Protein AF-A0A354MT82-F1 (afdb_monomer_lite)

Radius of gyration: 15.84 Å; chains: 1; bounding box: 35×34×44 Å

pLDDT: mean 95.57, std 5.44, range [60.0, 98.75]

Foldseek 3Di:
DDDLRFDFDDPDADPVCNPDDDLVRSVVRQQPQFDQKKKKWFAAPPRAIDIDIGGHNPDPSNVVVRLVNVLVVVVVCCVPPNHQEIEIEADPVSLVVVQQQLPCPHVCVVSQVVNCVVRVHGRYRHYYYRVPPDDHHHDDDD

Secondary structure (DSSP, 8-state):
-EETTEE---SS--SS-TT---HHHHHHHHHHH--EEEEEEEEETTTEEEEEEEEE--SGGGHHHHHHHHHHHHHHHHHHH--SEEEEES-HHHHHHHHHHTSTTSTTHHHHHHHHHHHTS--EEEEE-STTPPPPB-PPP-

Sequence (142 aa):
MQYLGIEYDMKHTPRLDQQFIPFGVWRAAYLKDAKKPIAIAVERDKGRVSVRRTCIHGTPKMAEADYRYVERYVKFLLWSIGGFRVSVCGCSELARRLKKAYAPKGERCFDFTFFHQLYERDLEIVDLPLEDCPAANEVAEP

Structure (mmCIF, N/CA/C/O backbone):
data_AF-A0A354MT82-F1
#
_entry.id   AF-A0A354MT82-F1
#
loop_
_atom_site.group_PDB
_atom_site.id
_atom_site.type_symbol
_atom_site.label_atom_id
_atom_site.label_alt_id
_atom_site.label_comp_id
_atom_site.label_asym_id
_atom_site.label_entity_id
_atom_site.label_seq_id
_atom_site.pdbx_PDB_ins_code
_atom_site.Cartn_x
_atom_site.Cartn_y
_atom_site.Cartn_z
_atom_site.occupancy
_atom_site.B_iso_or_equiv
_atom_site.auth_seq_id
_atom_site.auth_comp_id
_atom_site.auth_asym_id
_atom_site.auth_atom_id
_atom_site.pdbx_PDB_model_num
ATOM 1 N N . MET A 1 1 ? -7.762 -4.511 22.840 1.00 89.69 1 MET A N 1
ATOM 2 C CA . MET A 1 1 ? -6.844 -3.354 22.671 1.00 89.69 1 MET A CA 1
ATOM 3 C C . MET A 1 1 ? -7.390 -2.454 21.567 1.00 89.69 1 MET A C 1
ATOM 5 O O . MET A 1 1 ? -8.166 -2.951 20.760 1.00 89.69 1 MET A O 1
ATOM 9 N N . GLN A 1 2 ? -7.032 -1.164 21.518 1.00 92.19 2 GLN A N 1
ATOM 10 C CA . GLN A 1 2 ? -7.543 -0.219 20.509 1.00 92.19 2 GLN A CA 1
ATOM 11 C C . GLN A 1 2 ? -6.393 0.535 19.834 1.00 92.19 2 GLN A C 1
ATOM 13 O O . GLN A 1 2 ? -5.445 0.944 20.501 1.00 92.19 2 GLN A O 1
ATOM 18 N N . TYR A 1 3 ? -6.457 0.675 18.509 1.00 95.12 3 TYR A N 1
ATOM 19 C CA . TYR A 1 3 ? -5.521 1.496 17.739 1.00 95.12 3 TYR A CA 1
ATOM 20 C C . TYR A 1 3 ? -6.207 2.066 16.499 1.00 95.12 3 TYR A C 1
ATOM 22 O O . TYR A 1 3 ? -6.759 1.311 15.696 1.00 95.12 3 TYR A O 1
ATOM 30 N N . LEU A 1 4 ? -6.166 3.397 16.353 1.00 95.88 4 LEU A N 1
ATOM 31 C CA . LEU A 1 4 ? -6.821 4.153 15.274 1.00 95.88 4 LEU A CA 1
ATOM 32 C C . LEU A 1 4 ? -8.318 3.827 15.130 1.00 95.88 4 LEU A C 1
ATOM 34 O O . LEU A 1 4 ? -8.832 3.692 14.025 1.00 95.88 4 LEU A O 1
ATOM 38 N N . GLY A 1 5 ? -9.018 3.656 16.254 1.00 94.56 5 GLY A N 1
ATOM 39 C CA . GLY A 1 5 ? -10.450 3.342 16.248 1.00 94.56 5 GLY A CA 1
ATOM 40 C C . GLY A 1 5 ? -10.796 1.888 15.915 1.00 94.56 5 GLY A C 1
ATOM 41 O O . GLY A 1 5 ? -11.976 1.568 15.857 1.00 94.56 5 GLY A O 1
ATOM 42 N N . ILE A 1 6 ? -9.803 1.010 15.733 1.00 96.50 6 ILE A N 1
ATOM 43 C CA . ILE A 1 6 ? -10.010 -0.429 15.530 1.00 96.50 6 ILE A CA 1
ATOM 44 C C . ILE A 1 6 ? -9.732 -1.178 16.827 1.00 96.50 6 ILE A C 1
ATOM 46 O O . ILE A 1 6 ? -8.634 -1.082 17.389 1.00 96.50 6 ILE A O 1
ATOM 50 N N . GLU A 1 7 ? -10.713 -1.955 17.275 1.00 95.94 7 GLU A N 1
ATOM 51 C CA . GLU A 1 7 ? -10.557 -2.886 18.386 1.00 95.94 7 GLU A CA 1
ATOM 52 C C . GLU A 1 7 ? -9.995 -4.219 17.898 1.00 95.94 7 GLU A C 1
ATOM 54 O O . GLU A 1 7 ? -10.522 -4.835 16.974 1.00 95.94 7 GLU A O 1
ATOM 59 N N . TYR A 1 8 ? -8.920 -4.682 18.527 1.00 93.75 8 TYR A N 1
ATOM 60 C CA . TYR A 1 8 ? -8.266 -5.942 18.192 1.00 93.75 8 TYR A CA 1
ATOM 61 C C . TYR A 1 8 ? -7.878 -6.718 19.452 1.00 93.75 8 TYR A C 1
ATOM 63 O O . TYR A 1 8 ? -7.683 -6.142 20.530 1.00 93.75 8 TYR A O 1
ATOM 71 N N . ASP A 1 9 ? -7.756 -8.035 19.296 1.00 91.50 9 ASP A N 1
ATOM 72 C CA . ASP A 1 9 ? -7.386 -8.962 20.362 1.00 91.50 9 ASP A CA 1
ATOM 73 C C . ASP A 1 9 ? -5.989 -9.543 20.113 1.00 91.50 9 ASP A C 1
ATOM 75 O O . ASP A 1 9 ? -5.725 -10.106 19.050 1.00 91.50 9 ASP A O 1
ATOM 79 N N . MET A 1 10 ? -5.091 -9.397 21.088 1.00 88.12 10 MET A N 1
ATOM 80 C CA . MET A 1 10 ? -3.726 -9.916 21.031 1.00 88.12 10 MET A CA 1
ATOM 81 C C . MET A 1 10 ? -3.478 -10.821 22.237 1.00 88.12 10 MET A C 1
ATOM 83 O O . MET A 1 10 ? -3.289 -10.351 23.353 1.00 88.12 10 MET A O 1
ATOM 87 N N . LYS A 1 11 ? -3.430 -12.135 21.987 1.00 85.06 11 LYS A N 1
ATOM 88 C CA . LYS A 1 11 ? -3.246 -13.157 23.032 1.00 85.06 11 LYS A CA 1
ATOM 89 C C . LYS A 1 11 ? -1.886 -13.087 23.734 1.00 85.06 11 LYS A C 1
ATOM 91 O O . LYS A 1 11 ? -1.782 -13.435 24.906 1.00 85.06 11 LYS A O 1
ATOM 96 N N . HIS A 1 12 ? -0.842 -12.669 23.017 1.00 86.38 12 HIS A N 1
ATOM 97 C CA . HIS A 1 12 ? 0.525 -12.612 23.530 1.00 86.38 12 HIS A CA 1
ATOM 98 C C . HIS A 1 12 ? 1.172 -11.274 23.182 1.00 86.38 12 HIS A C 1
ATOM 100 O O . HIS A 1 12 ? 1.477 -11.012 22.019 1.00 86.38 12 HIS A O 1
ATOM 106 N N . THR A 1 13 ? 1.405 -10.446 24.197 1.00 86.25 13 THR A N 1
ATOM 107 C CA . THR A 1 13 ? 2.120 -9.176 24.047 1.00 86.25 13 THR A CA 1
ATOM 108 C C . THR A 1 13 ? 3.631 -9.415 24.056 1.00 86.25 13 THR A C 1
ATOM 110 O O . THR A 1 13 ? 4.128 -10.078 24.975 1.00 86.25 13 THR A O 1
ATOM 113 N N . PRO A 1 14 ? 4.391 -8.885 23.081 1.00 89.25 14 PRO A N 1
ATOM 114 C CA . PRO A 1 14 ? 5.846 -8.978 23.108 1.00 89.25 14 PRO A CA 1
ATOM 115 C C . PRO A 1 14 ? 6.425 -8.300 24.355 1.00 89.25 14 PRO A C 1
ATOM 117 O O . PRO A 1 14 ? 6.070 -7.173 24.688 1.00 89.25 14 PRO A O 1
ATOM 120 N N . ARG A 1 15 ? 7.349 -8.979 25.050 1.00 91.62 15 ARG A N 1
ATOM 121 C CA . ARG A 1 15 ? 7.955 -8.443 26.285 1.00 91.62 15 ARG A CA 1
ATOM 122 C C . ARG A 1 15 ? 8.864 -7.238 26.038 1.00 91.62 15 ARG A C 1
ATOM 124 O O . ARG A 1 15 ? 8.937 -6.366 26.894 1.00 91.62 15 ARG A O 1
ATOM 131 N N . LEU A 1 16 ? 9.561 -7.219 24.899 1.00 94.44 16 LEU A N 1
ATOM 132 C CA . LEU A 1 16 ? 10.548 -6.187 24.557 1.00 94.44 16 LEU A CA 1
ATOM 133 C C . LEU A 1 16 ? 9.919 -4.927 23.953 1.00 94.44 16 LEU A C 1
ATOM 135 O O . LEU A 1 16 ? 10.491 -3.851 24.068 1.00 94.44 16 LEU A O 1
ATOM 139 N N . ASP A 1 17 ? 8.749 -5.060 23.333 1.00 91.88 17 ASP A N 1
ATOM 140 C CA . ASP A 1 17 ? 7.991 -3.943 22.779 1.00 91.88 17 ASP A CA 1
ATOM 141 C C . ASP A 1 17 ? 6.503 -4.169 23.046 1.00 91.88 17 ASP A C 1
ATOM 143 O O . ASP A 1 17 ? 5.787 -4.819 22.283 1.00 91.88 17 ASP A O 1
ATOM 147 N N . GLN A 1 18 ? 6.043 -3.636 24.174 1.00 88.44 18 GLN A N 1
ATOM 148 C CA . GLN A 1 18 ? 4.649 -3.755 24.598 1.00 88.44 18 GLN A CA 1
ATOM 149 C C . GLN A 1 18 ? 3.693 -2.925 23.731 1.00 88.44 18 GLN A C 1
ATOM 151 O O . GLN A 1 18 ? 2.484 -3.147 23.777 1.00 88.44 18 GLN A O 1
ATOM 156 N N . GLN A 1 19 ? 4.220 -1.974 22.952 1.00 89.25 19 GLN A N 1
ATOM 157 C CA . GLN A 1 19 ? 3.447 -1.139 22.034 1.00 89.25 19 GLN A CA 1
ATOM 158 C C . GLN A 1 19 ? 3.374 -1.751 20.631 1.00 89.25 19 GLN A C 1
ATOM 160 O O . GLN A 1 19 ? 2.674 -1.220 19.767 1.00 89.25 19 GLN A O 1
ATOM 165 N N . PHE A 1 20 ? 4.063 -2.871 20.394 1.00 90.81 20 PHE A N 1
ATOM 166 C CA . PHE A 1 20 ? 4.028 -3.559 19.117 1.00 90.81 20 PHE A CA 1
ATOM 167 C C . PHE A 1 20 ? 2.615 -4.041 18.789 1.00 90.81 20 PHE A C 1
ATOM 169 O O . PHE A 1 20 ? 1.990 -4.793 19.538 1.00 90.81 20 PHE A O 1
ATOM 176 N N . ILE A 1 21 ? 2.144 -3.659 17.604 1.00 92.00 21 ILE A N 1
ATOM 177 C CA . ILE A 1 21 ? 0.853 -4.083 17.069 1.00 92.00 21 ILE A CA 1
ATOM 178 C C . ILE A 1 21 ? 1.109 -4.999 15.870 1.00 92.00 21 ILE A C 1
ATOM 180 O O . ILE A 1 21 ? 1.523 -4.510 14.810 1.00 92.00 21 ILE A O 1
ATOM 184 N N . PRO A 1 22 ? 0.841 -6.315 15.979 1.00 92.25 22 PRO A N 1
ATOM 185 C CA . PRO A 1 22 ? 0.977 -7.225 14.854 1.00 92.25 22 PRO A CA 1
ATOM 186 C C . PRO A 1 22 ? 0.024 -6.821 13.726 1.00 92.25 22 PRO A C 1
ATOM 188 O O . PRO A 1 22 ? -1.200 -6.863 13.881 1.00 92.25 22 PRO A O 1
ATOM 191 N N . PHE A 1 23 ? 0.578 -6.461 12.564 1.00 94.12 23 PHE A N 1
ATOM 192 C CA . PHE A 1 23 ? -0.231 -5.957 11.451 1.00 94.12 23 PHE A CA 1
ATOM 193 C C . PHE A 1 23 ? -1.299 -6.960 11.006 1.00 94.12 23 PHE A C 1
ATOM 195 O O . PHE A 1 23 ? -2.411 -6.549 10.708 1.00 94.12 23 PHE A O 1
ATOM 202 N N . GLY A 1 24 ? -1.008 -8.266 11.015 1.00 93.81 24 GLY A N 1
ATOM 203 C CA . GLY A 1 24 ? -1.988 -9.301 10.666 1.00 93.81 24 GLY A CA 1
ATOM 204 C C . GLY A 1 24 ? -3.199 -9.339 11.605 1.00 93.81 24 GLY A C 1
ATOM 205 O O . GLY A 1 24 ? -4.331 -9.427 11.135 1.00 93.81 24 GLY A O 1
ATOM 206 N N . VAL A 1 25 ? -2.970 -9.200 12.915 1.00 94.56 25 VAL A N 1
ATOM 207 C CA . VAL A 1 25 ? -4.029 -9.176 13.939 1.00 94.56 25 VAL A CA 1
ATOM 208 C C . VAL A 1 25 ? -4.887 -7.921 13.787 1.00 94.56 25 VAL A C 1
ATOM 210 O O . VAL A 1 25 ? -6.110 -8.010 13.694 1.00 94.56 25 VAL A O 1
ATOM 213 N N . TRP A 1 26 ? -4.248 -6.753 13.689 1.00 96.62 26 TRP A N 1
ATOM 214 C CA . TRP A 1 26 ? -4.957 -5.485 13.512 1.00 96.62 26 TRP A CA 1
ATOM 215 C C . TRP A 1 26 ? -5.703 -5.423 12.170 1.00 96.62 26 TRP A C 1
ATOM 217 O O . TRP A 1 26 ? -6.856 -5.005 12.126 1.00 96.62 26 TRP A O 1
ATOM 227 N N . ARG A 1 27 ? -5.098 -5.921 11.084 1.00 96.81 27 ARG A N 1
ATOM 228 C CA . ARG A 1 27 ? -5.724 -6.033 9.758 1.00 96.81 27 ARG A CA 1
ATOM 229 C C . ARG A 1 27 ? -6.981 -6.895 9.792 1.00 96.81 27 ARG A C 1
ATOM 231 O O . ARG A 1 27 ? -7.976 -6.524 9.179 1.00 96.81 27 ARG A O 1
ATOM 238 N N . ALA A 1 28 ? -6.932 -8.047 10.462 1.00 96.38 28 ALA A N 1
ATOM 239 C CA . ALA A 1 28 ? -8.081 -8.942 10.551 1.00 96.38 28 ALA A CA 1
ATOM 240 C C . ALA A 1 28 ? -9.268 -8.263 11.248 1.00 96.38 28 ALA A C 1
ATOM 242 O O . ALA A 1 28 ? -10.401 -8.428 10.809 1.00 96.38 28 ALA A O 1
ATOM 243 N N . ALA A 1 29 ? -9.007 -7.466 12.288 1.00 97.19 29 ALA A N 1
ATOM 244 C CA . ALA A 1 29 ? -10.027 -6.648 12.932 1.00 97.19 29 ALA A CA 1
ATOM 245 C C . ALA A 1 29 ? -10.529 -5.514 12.023 1.00 97.19 29 ALA A C 1
ATOM 247 O O . ALA A 1 29 ? -11.732 -5.387 11.822 1.00 97.19 29 ALA A O 1
ATOM 248 N N . TYR A 1 30 ? -9.615 -4.752 11.416 1.00 97.94 30 TYR A N 1
ATOM 249 C CA . TYR A 1 30 ? -9.929 -3.649 10.501 1.00 97.94 30 TYR A CA 1
ATOM 250 C C . TYR A 1 30 ? -10.836 -4.086 9.338 1.00 97.94 30 TYR A C 1
ATOM 252 O O . TYR A 1 30 ? -11.766 -3.376 8.965 1.00 97.94 30 TYR A O 1
ATOM 260 N N . LEU A 1 31 ? -10.600 -5.272 8.771 1.00 97.88 31 LEU A N 1
ATOM 261 C CA . LEU A 1 31 ? -11.356 -5.772 7.619 1.00 97.88 31 LEU A CA 1
ATOM 262 C C . LEU A 1 31 ? -12.767 -6.285 7.948 1.00 97.88 31 LEU A C 1
ATOM 264 O O . LEU A 1 31 ? -13.519 -6.570 7.015 1.00 97.88 31 LEU A O 1
ATOM 268 N N . LYS A 1 32 ? -13.156 -6.405 9.226 1.00 97.31 32 LYS A N 1
ATOM 269 C CA . LYS A 1 32 ? -14.518 -6.839 9.593 1.00 97.31 32 LYS A CA 1
ATOM 270 C C . LYS A 1 32 ? -15.571 -5.861 9.068 1.00 97.31 32 LYS A C 1
ATOM 272 O O . LYS A 1 32 ? -16.531 -6.285 8.417 1.00 97.31 32 LYS A O 1
ATOM 277 N N . ASP A 1 33 ? -15.316 -4.568 9.253 1.00 95.19 33 ASP A N 1
ATOM 278 C CA . ASP A 1 33 ? -16.277 -3.496 8.975 1.00 95.19 33 ASP A CA 1
ATOM 279 C C . ASP A 1 33 ? -15.898 -2.634 7.758 1.00 95.19 33 ASP A C 1
ATOM 281 O O . ASP A 1 33 ? -16.733 -1.899 7.231 1.00 95.19 33 ASP A O 1
ATOM 285 N N . ALA A 1 34 ? -14.678 -2.773 7.230 1.00 97.62 34 ALA A N 1
ATOM 286 C CA . ALA A 1 34 ? -14.271 -2.145 5.976 1.00 97.62 34 ALA A CA 1
ATOM 287 C C . ALA A 1 34 ? -15.020 -2.757 4.774 1.00 97.62 34 ALA A C 1
ATOM 289 O O . ALA A 1 34 ? -14.844 -3.938 4.465 1.00 97.62 34 ALA A O 1
ATOM 290 N N . LYS A 1 35 ? -15.828 -1.959 4.059 1.00 98.12 35 LYS A N 1
ATOM 291 C CA . LYS A 1 35 ? -16.638 -2.421 2.909 1.00 98.12 35 LYS A CA 1
ATOM 292 C C . LYS A 1 35 ? -16.394 -1.676 1.597 1.00 98.12 35 LYS A C 1
ATOM 294 O O . LYS A 1 35 ? -16.759 -2.204 0.552 1.00 98.12 35 LYS A O 1
ATOM 299 N N . LYS A 1 36 ? -15.787 -0.484 1.612 1.00 98.31 36 LYS A N 1
ATOM 300 C CA . LYS A 1 36 ? -15.524 0.271 0.378 1.00 98.31 36 LYS A CA 1
ATOM 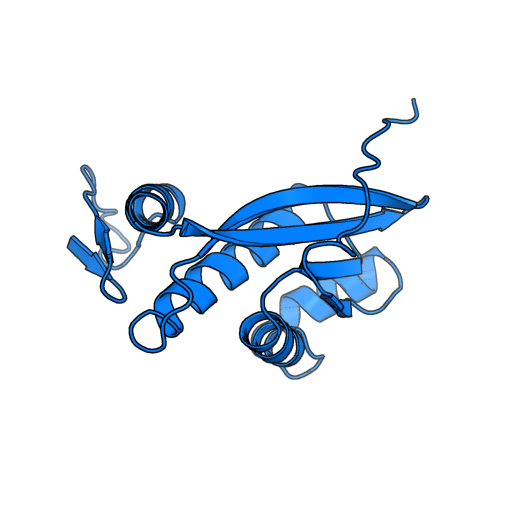301 C C . LYS A 1 36 ? -14.412 -0.429 -0.413 1.00 98.31 36 LYS A C 1
ATOM 303 O O . LYS A 1 36 ? -13.304 -0.526 0.115 1.00 98.31 36 LYS A O 1
ATOM 308 N N . PRO A 1 37 ? -14.664 -0.901 -1.644 1.00 98.44 37 PRO A N 1
ATOM 309 C CA . PRO A 1 37 ? -13.675 -1.655 -2.400 1.00 98.44 37 PRO A CA 1
ATOM 310 C C . PRO A 1 37 ? -12.550 -0.751 -2.904 1.00 98.44 37 PRO A C 1
ATOM 312 O O . PRO A 1 37 ? -12.788 0.365 -3.363 1.00 98.44 37 PRO A O 1
ATOM 315 N N . ILE A 1 38 ? -11.329 -1.274 -2.847 1.00 98.69 38 ILE A N 1
ATOM 316 C CA . ILE A 1 38 ? -10.151 -0.741 -3.529 1.00 98.69 38 ILE A CA 1
ATOM 317 C C . ILE A 1 38 ? -9.339 -1.899 -4.117 1.00 98.69 38 ILE A C 1
ATOM 319 O O . ILE A 1 38 ? -9.478 -3.062 -3.715 1.00 98.69 38 ILE A O 1
ATOM 323 N N . ALA A 1 39 ? -8.433 -1.583 -5.031 1.00 98.75 39 ALA A N 1
ATOM 324 C CA . ALA A 1 39 ? -7.434 -2.530 -5.501 1.00 98.75 39 ALA A CA 1
ATOM 325 C C . ALA A 1 39 ? -6.042 -1.900 -5.478 1.00 98.75 39 ALA A C 1
ATOM 327 O O . ALA A 1 39 ? -5.883 -0.702 -5.691 1.00 98.75 39 ALA A O 1
ATOM 328 N N . ILE A 1 40 ? -5.035 -2.716 -5.187 1.00 98.75 40 ILE A N 1
ATOM 329 C CA . ILE A 1 40 ? -3.628 -2.327 -5.236 1.00 98.75 40 ILE A CA 1
ATOM 330 C C . ILE A 1 40 ? -2.966 -3.229 -6.267 1.00 98.75 40 ILE A C 1
ATOM 332 O O . ILE A 1 40 ? -2.911 -4.442 -6.061 1.00 98.75 40 ILE A O 1
ATOM 336 N N . ALA A 1 41 ? -2.496 -2.655 -7.370 1.00 98.50 41 ALA A N 1
ATOM 337 C CA . ALA A 1 41 ? -1.727 -3.376 -8.377 1.00 98.50 41 ALA A CA 1
ATOM 338 C C . ALA A 1 41 ? -0.252 -2.989 -8.270 1.00 98.50 41 ALA A C 1
ATOM 340 O O . ALA A 1 41 ? 0.063 -1.806 -8.177 1.00 98.50 41 ALA A O 1
ATOM 341 N N . VAL A 1 42 ? 0.639 -3.975 -8.280 1.00 98.44 42 VAL A N 1
ATOM 342 C CA . VAL A 1 42 ? 2.090 -3.770 -8.278 1.00 98.44 42 VAL A CA 1
ATOM 343 C C . VAL A 1 42 ? 2.651 -4.320 -9.579 1.00 98.44 42 VAL A C 1
ATOM 345 O O . VAL A 1 42 ? 2.543 -5.518 -9.840 1.00 98.44 42 VAL A O 1
ATOM 348 N N . GLU A 1 43 ? 3.218 -3.433 -10.388 1.00 97.50 43 GLU A N 1
ATOM 349 C CA . GLU A 1 43 ? 3.896 -3.759 -11.639 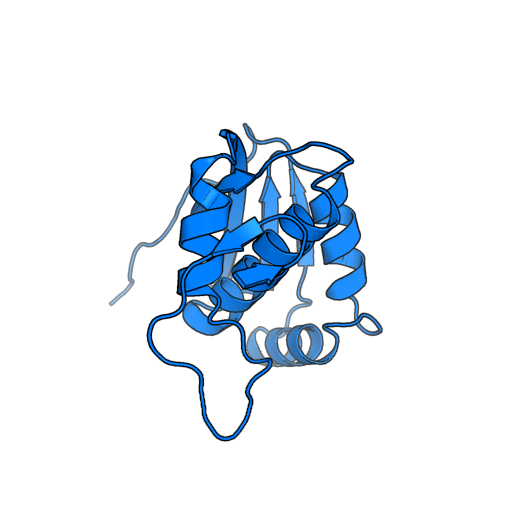1.00 97.50 43 GLU A CA 1
ATOM 350 C C . GLU A 1 43 ? 5.402 -3.928 -11.398 1.00 97.50 43 GLU A C 1
ATOM 352 O O . GLU A 1 43 ? 6.038 -3.160 -10.664 1.00 97.50 43 GLU A O 1
ATOM 357 N N . ARG A 1 44 ? 5.954 -4.955 -12.041 1.00 93.31 44 ARG A N 1
ATOM 358 C CA . ARG A 1 44 ? 7.369 -5.329 -12.039 1.00 93.31 44 ARG A CA 1
ATOM 359 C C . ARG A 1 44 ? 7.796 -5.759 -13.445 1.00 93.31 44 ARG A C 1
ATOM 361 O O . ARG A 1 44 ? 7.006 -5.708 -14.389 1.00 93.31 44 ARG A O 1
ATOM 368 N N . ASP A 1 45 ? 9.046 -6.189 -13.588 1.00 89.69 45 ASP A N 1
ATOM 369 C CA . ASP A 1 45 ? 9.659 -6.442 -14.897 1.00 89.69 45 ASP A CA 1
ATOM 370 C C . ASP A 1 45 ? 8.843 -7.375 -15.788 1.00 89.69 45 ASP A C 1
ATOM 372 O O . ASP A 1 45 ? 8.162 -8.289 -15.305 1.00 89.69 45 ASP A O 1
ATOM 376 N N . LYS A 1 46 ? 8.996 -7.177 -17.103 1.00 88.88 46 LYS A N 1
ATOM 377 C CA . LYS A 1 46 ? 8.321 -7.946 -18.159 1.00 88.88 46 LYS A CA 1
ATOM 378 C C . LYS A 1 46 ? 6.790 -7.819 -18.125 1.00 88.88 46 LYS A C 1
ATOM 380 O O . LYS A 1 46 ? 6.076 -8.756 -18.465 1.00 88.88 46 LYS A O 1
ATOM 385 N N . GLY A 1 47 ? 6.278 -6.668 -17.680 1.00 89.50 47 GLY A N 1
ATOM 386 C CA . GLY A 1 47 ? 4.837 -6.397 -17.628 1.00 89.50 47 GLY A CA 1
ATOM 387 C C . GLY A 1 47 ? 4.080 -7.295 -16.647 1.00 89.50 47 GLY A C 1
ATOM 388 O O . GLY A 1 47 ? 2.874 -7.496 -16.802 1.00 89.50 47 GLY A O 1
ATOM 389 N N . ARG A 1 48 ? 4.776 -7.875 -15.660 1.00 94.31 48 ARG A N 1
ATOM 390 C CA . ARG A 1 48 ? 4.150 -8.688 -14.615 1.00 94.31 48 ARG A CA 1
ATOM 391 C C . ARG A 1 48 ? 3.447 -7.774 -13.628 1.00 94.31 48 ARG A C 1
ATOM 393 O O . ARG A 1 48 ? 4.017 -6.785 -13.173 1.00 94.31 48 ARG A O 1
ATOM 400 N N . VAL A 1 49 ? 2.226 -8.140 -13.265 1.00 97.25 49 VAL A N 1
ATOM 401 C CA . VAL A 1 49 ? 1.368 -7.341 -12.395 1.00 97.25 49 VAL A CA 1
ATOM 402 C C . VAL A 1 49 ? 0.705 -8.241 -11.366 1.00 97.25 49 VAL A C 1
ATOM 404 O O . VAL A 1 49 ? -0.045 -9.149 -11.716 1.00 97.25 49 VAL A O 1
ATOM 407 N N . SER A 1 50 ? 0.928 -7.946 -10.091 1.00 97.62 50 SER A N 1
ATOM 408 C CA . SER A 1 50 ? 0.206 -8.580 -8.989 1.00 97.62 50 SER A CA 1
ATOM 409 C C . SER A 1 50 ? -0.896 -7.657 -8.496 1.00 97.62 50 SER A C 1
ATOM 411 O O . SER A 1 50 ? -0.631 -6.522 -8.103 1.00 97.62 50 SER A O 1
ATOM 413 N N . VAL A 1 51 ? -2.139 -8.142 -8.494 1.00 98.19 51 VAL A N 1
ATOM 414 C CA . VAL A 1 51 ? -3.316 -7.346 -8.119 1.00 98.19 51 VAL A CA 1
ATOM 415 C C . VAL A 1 51 ? -3.911 -7.874 -6.833 1.00 98.19 51 VAL A C 1
ATOM 417 O O . VAL A 1 51 ? -4.300 -9.039 -6.730 1.00 98.19 51 VAL A O 1
ATOM 420 N N . ARG A 1 52 ? -4.075 -6.985 -5.857 1.00 97.88 52 ARG A N 1
ATOM 421 C CA . ARG A 1 52 ? -4.698 -7.314 -4.587 1.00 97.88 52 ARG A CA 1
ATOM 422 C C . ARG A 1 52 ? -5.929 -6.469 -4.320 1.00 97.88 52 ARG A C 1
ATOM 424 O O . ARG A 1 52 ? -5.848 -5.268 -4.084 1.00 97.88 52 ARG A O 1
ATOM 431 N N . ARG A 1 53 ? -7.079 -7.139 -4.311 1.00 98.25 53 ARG A N 1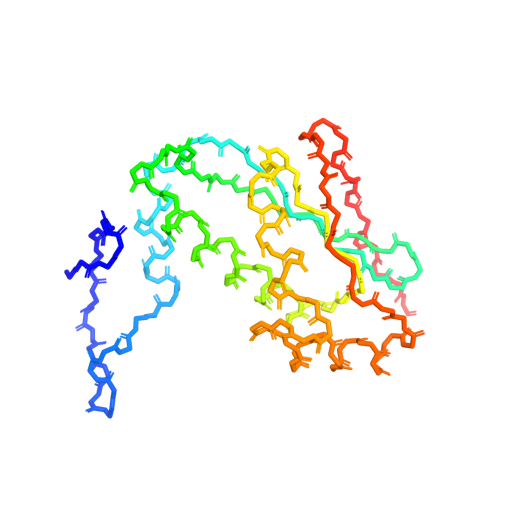
ATOM 432 C CA . ARG A 1 53 ? -8.376 -6.553 -3.963 1.00 98.25 53 ARG A CA 1
ATOM 433 C C . ARG A 1 53 ? -8.578 -6.593 -2.452 1.00 98.25 53 ARG A C 1
ATOM 435 O O . ARG A 1 53 ? -8.256 -7.589 -1.801 1.00 98.25 53 ARG A O 1
ATOM 442 N N . THR A 1 54 ? -9.069 -5.496 -1.892 1.00 98.25 54 THR A N 1
ATOM 443 C CA . THR A 1 54 ? -9.349 -5.351 -0.459 1.00 98.25 54 THR A CA 1
ATOM 444 C C . THR A 1 54 ? -10.407 -4.272 -0.246 1.00 98.25 54 THR A C 1
ATOM 446 O O . THR A 1 54 ? -10.787 -3.575 -1.181 1.00 98.25 54 THR A O 1
ATOM 449 N N . CYS A 1 55 ? -10.861 -4.107 0.993 1.00 98.50 55 CYS A N 1
ATOM 450 C CA . CYS A 1 55 ? -11.743 -3.014 1.371 1.00 98.50 55 CYS A CA 1
ATOM 451 C C . CYS A 1 55 ? -11.061 -2.032 2.327 1.00 98.50 55 CYS A C 1
ATOM 453 O O . CYS A 1 55 ? -10.125 -2.403 3.041 1.00 98.50 55 CYS A O 1
ATOM 455 N N . ILE A 1 56 ? -11.575 -0.803 2.337 1.00 98.62 56 ILE A N 1
ATOM 456 C CA . ILE A 1 56 ? -11.331 0.238 3.341 1.00 98.62 56 ILE A CA 1
ATOM 457 C C . ILE A 1 56 ? -12.658 0.698 3.962 1.00 98.62 56 ILE A C 1
ATOM 459 O O . ILE A 1 56 ? -13.732 0.314 3.489 1.00 98.62 56 ILE A O 1
ATOM 463 N N . HIS A 1 57 ? -12.620 1.520 5.012 1.00 98.31 57 HIS A N 1
ATOM 464 C CA . HIS A 1 57 ? -13.846 2.106 5.565 1.00 98.31 57 HIS A CA 1
ATOM 465 C C . HIS A 1 57 ? -14.349 3.260 4.691 1.00 98.31 57 HIS A C 1
ATOM 467 O O . HIS A 1 57 ? -15.547 3.378 4.452 1.00 98.31 57 HIS A O 1
ATOM 473 N N . GLY A 1 58 ? -13.443 4.092 4.175 1.00 97.25 58 GLY A N 1
ATOM 474 C CA . GLY A 1 58 ? -13.752 5.159 3.229 1.00 97.25 58 GLY A CA 1
ATOM 475 C C . GLY A 1 58 ? -14.483 6.357 3.833 1.00 97.25 58 GLY A C 1
ATOM 476 O O . GLY A 1 58 ? -15.076 7.128 3.082 1.00 97.25 58 GLY A O 1
ATOM 477 N N . THR A 1 59 ? -14.461 6.516 5.159 1.00 96.81 59 THR A N 1
ATOM 478 C CA . THR A 1 59 ? -15.109 7.630 5.867 1.00 96.81 59 THR A CA 1
ATOM 479 C C . THR A 1 59 ? -14.067 8.568 6.484 1.00 96.81 59 THR A C 1
ATOM 481 O O . THR A 1 59 ? -12.996 8.101 6.875 1.00 96.81 59 THR A O 1
ATOM 484 N N . PRO A 1 60 ? -14.363 9.872 6.659 1.00 96.50 60 PRO A N 1
ATOM 485 C CA . PRO A 1 60 ? -13.423 10.811 7.280 1.00 96.50 60 PRO A CA 1
ATOM 486 C C . PRO A 1 60 ? -12.961 10.385 8.680 1.00 96.50 60 PRO A C 1
ATOM 488 O O . PRO A 1 60 ? -11.789 10.528 9.014 1.00 96.50 60 PRO A O 1
ATOM 491 N N . LYS A 1 61 ? -13.858 9.787 9.481 1.00 96.88 61 LYS A N 1
ATOM 492 C CA . LYS A 1 61 ? -13.543 9.277 10.827 1.00 96.88 61 LYS A CA 1
ATOM 493 C C . LYS A 1 61 ? -12.476 8.177 10.804 1.00 96.88 61 LYS A C 1
ATOM 495 O O . LYS A 1 61 ? -11.703 8.060 11.748 1.00 96.88 61 LYS A O 1
ATOM 500 N N . MET A 1 62 ? -12.436 7.385 9.733 1.00 97.62 62 MET A N 1
ATOM 501 C CA . MET A 1 62 ? -11.529 6.247 9.581 1.00 97.62 62 MET A CA 1
ATOM 502 C C . MET A 1 62 ? -10.330 6.549 8.676 1.00 97.62 62 MET A C 1
ATOM 504 O O . MET A 1 62 ? -9.556 5.642 8.387 1.00 97.62 62 MET A O 1
ATOM 508 N N . ALA A 1 63 ? -10.127 7.805 8.260 1.00 97.62 63 ALA A N 1
ATOM 509 C CA . ALA A 1 63 ? -9.098 8.174 7.286 1.00 97.62 63 ALA A CA 1
ATOM 510 C C . ALA A 1 63 ? -7.674 7.770 7.715 1.00 97.62 63 ALA A C 1
ATOM 512 O O . ALA A 1 63 ? -6.908 7.256 6.900 1.00 97.62 63 ALA A O 1
ATOM 513 N N . GLU A 1 64 ? -7.323 7.934 8.996 1.00 98.31 64 GLU A N 1
ATOM 514 C CA . GLU A 1 64 ? -6.008 7.514 9.504 1.00 98.31 64 GLU A CA 1
ATOM 515 C C . GLU A 1 64 ? -5.858 5.990 9.557 1.00 98.31 64 GLU A C 1
ATOM 517 O O . GLU A 1 64 ? -4.788 5.468 9.244 1.00 98.31 64 GLU A O 1
ATOM 522 N N . ALA A 1 65 ? -6.921 5.255 9.899 1.00 98.12 65 ALA A N 1
ATOM 523 C CA . ALA A 1 65 ? -6.910 3.794 9.871 1.00 98.12 65 ALA A CA 1
ATOM 524 C C . ALA A 1 65 ? -6.799 3.269 8.432 1.00 98.12 65 ALA A C 1
ATOM 526 O O . ALA A 1 65 ? -6.008 2.368 8.161 1.00 98.12 65 ALA A O 1
ATOM 527 N N . ASP A 1 66 ? -7.539 3.868 7.499 1.00 98.62 66 ASP A N 1
ATOM 528 C CA . ASP A 1 66 ? -7.483 3.538 6.077 1.00 98.62 66 ASP A CA 1
ATOM 529 C C . ASP A 1 66 ? -6.086 3.791 5.509 1.00 98.62 66 ASP A C 1
ATOM 531 O O . ASP A 1 66 ? -5.512 2.910 4.864 1.00 98.62 66 ASP A O 1
ATOM 535 N N . TYR A 1 67 ? -5.488 4.945 5.818 1.00 98.56 67 TYR A N 1
ATOM 536 C CA . TYR A 1 67 ? -4.115 5.230 5.419 1.00 98.56 67 TYR A CA 1
ATOM 537 C C . TYR A 1 67 ? -3.130 4.238 6.035 1.00 98.56 67 TYR A C 1
ATOM 539 O O . TYR A 1 67 ? -2.341 3.642 5.307 1.00 98.56 67 TYR A O 1
ATOM 547 N N . 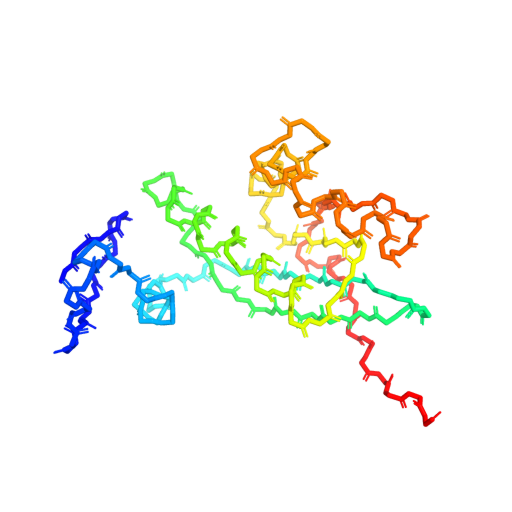ARG A 1 68 ? -3.204 3.989 7.348 1.00 98.06 68 ARG A N 1
ATOM 548 C CA . ARG A 1 68 ? -2.339 3.025 8.043 1.00 98.06 68 ARG A CA 1
ATOM 549 C C . ARG A 1 68 ? -2.411 1.633 7.419 1.00 98.06 68 ARG A C 1
ATOM 551 O O . ARG A 1 68 ? -1.374 0.980 7.274 1.00 98.06 68 ARG A O 1
ATOM 558 N N . TYR A 1 69 ? -3.618 1.183 7.076 1.00 98.56 69 TYR A N 1
ATOM 559 C CA . TYR A 1 69 ? -3.853 -0.110 6.451 1.00 98.56 69 TYR A CA 1
ATOM 560 C C . TYR A 1 69 ? -3.214 -0.183 5.064 1.00 98.56 69 TYR A C 1
ATOM 562 O O . TYR A 1 69 ? -2.387 -1.064 4.817 1.00 98.56 69 TYR A O 1
ATOM 570 N N . VAL A 1 70 ? -3.570 0.751 4.177 1.00 98.56 70 VAL A N 1
ATOM 571 C CA . VAL A 1 70 ? -3.117 0.727 2.782 1.00 98.56 70 VAL A CA 1
ATOM 572 C C . VAL A 1 70 ? -1.617 0.978 2.688 1.00 98.56 70 VAL A C 1
ATOM 574 O O . VAL A 1 70 ? -0.938 0.245 1.980 1.00 98.56 70 VAL A O 1
ATOM 577 N N . GLU A 1 71 ? -1.069 1.919 3.456 1.00 98.25 71 GLU A N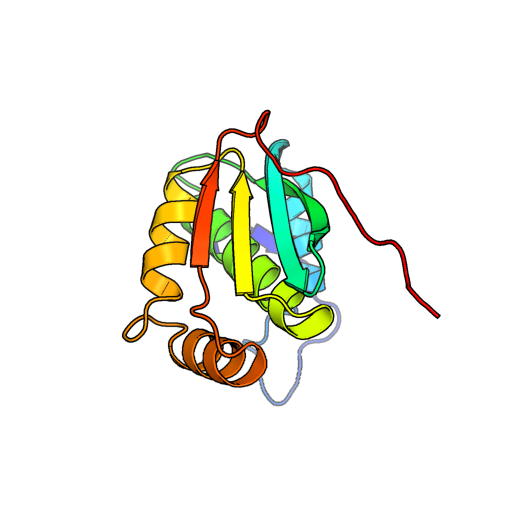 1
ATOM 578 C CA . GLU A 1 71 ? 0.371 2.185 3.528 1.00 98.25 71 GLU A CA 1
ATOM 579 C C . GLU A 1 71 ? 1.158 0.927 3.892 1.00 98.25 71 GLU A C 1
ATOM 581 O O . GLU A 1 71 ? 2.082 0.538 3.176 1.00 98.25 71 GLU A O 1
ATOM 586 N N . ARG A 1 72 ? 0.760 0.226 4.961 1.00 98.00 72 ARG A N 1
ATOM 587 C CA . ARG A 1 72 ? 1.447 -1.014 5.337 1.00 98.00 72 ARG A CA 1
ATOM 588 C C . ARG A 1 72 ? 1.250 -2.120 4.340 1.00 98.00 72 ARG A C 1
ATOM 590 O O . ARG A 1 72 ? 2.149 -2.947 4.204 1.00 98.00 72 ARG A O 1
ATOM 597 N N . TYR A 1 73 ? 0.103 -2.159 3.675 1.00 98.25 73 TYR A N 1
ATOM 598 C CA . TYR A 1 73 ? -0.141 -3.195 2.699 1.00 98.25 73 TYR A CA 1
ATOM 599 C C . TYR A 1 73 ? 0.668 -2.978 1.422 1.00 98.25 73 TYR A C 1
ATOM 601 O O . TYR A 1 73 ? 1.264 -3.931 0.934 1.00 98.25 73 TYR A O 1
ATOM 609 N N . VAL A 1 74 ? 0.799 -1.732 0.959 1.00 98.50 74 VAL A N 1
ATOM 610 C CA . VAL A 1 74 ? 1.723 -1.353 -0.119 1.00 98.50 74 VAL A CA 1
ATOM 611 C C . VAL A 1 74 ? 3.153 -1.710 0.263 1.00 98.50 74 VAL A C 1
ATOM 613 O O . VAL A 1 74 ? 3.825 -2.390 -0.508 1.00 98.50 74 VAL A O 1
ATOM 616 N N . LYS A 1 75 ? 3.598 -1.351 1.475 1.00 98.19 75 LYS A N 1
ATOM 617 C CA . LYS A 1 75 ? 4.922 -1.751 1.963 1.00 98.19 75 LYS A CA 1
ATOM 618 C C . LYS A 1 75 ? 5.089 -3.272 1.943 1.00 98.19 75 LYS A C 1
ATOM 620 O O . LYS A 1 75 ? 6.066 -3.772 1.403 1.00 98.19 75 LYS A O 1
ATOM 625 N N . PHE A 1 76 ? 4.136 -4.018 2.493 1.00 97.88 76 PHE A N 1
ATOM 626 C CA . PHE A 1 76 ? 4.175 -5.479 2.476 1.00 97.88 76 PHE A CA 1
ATOM 627 C C . PHE A 1 76 ? 4.283 -6.038 1.051 1.00 97.88 76 PHE A C 1
ATOM 629 O O . PHE A 1 76 ? 5.097 -6.925 0.821 1.00 97.88 76 PHE A O 1
ATOM 636 N N . LEU A 1 77 ? 3.502 -5.526 0.094 1.00 97.75 77 LEU A N 1
ATOM 637 C CA . LEU A 1 77 ? 3.549 -5.979 -1.297 1.00 97.75 77 LEU A CA 1
ATOM 638 C C . LEU A 1 77 ? 4.912 -5.674 -1.927 1.00 97.75 77 LEU A C 1
ATOM 640 O O . LEU A 1 77 ? 5.575 -6.593 -2.391 1.00 97.75 77 LEU A O 1
ATOM 644 N N . LEU A 1 78 ? 5.387 -4.432 -1.844 1.00 97.81 78 LEU A N 1
ATOM 645 C CA . LEU A 1 78 ? 6.704 -4.054 -2.359 1.00 97.81 78 LEU A CA 1
ATOM 646 C C . LEU A 1 78 ? 7.815 -4.974 -1.827 1.00 97.81 78 LEU A C 1
ATOM 648 O O . LEU A 1 78 ? 8.599 -5.507 -2.603 1.00 97.81 78 LEU A O 1
ATOM 652 N N . TRP A 1 79 ? 7.832 -5.239 -0.520 1.00 97.69 79 TRP A N 1
ATOM 653 C CA . TRP A 1 79 ? 8.860 -6.073 0.111 1.00 97.69 79 TRP A CA 1
ATOM 654 C C . TRP A 1 79 ? 8.662 -7.588 -0.052 1.00 97.69 79 TRP A C 1
ATOM 656 O O . TRP A 1 79 ? 9.595 -8.340 0.212 1.00 97.69 79 TRP A O 1
ATOM 666 N N . SER A 1 80 ? 7.478 -8.058 -0.454 1.00 95.75 80 SER A N 1
ATOM 667 C CA . SER A 1 80 ? 7.206 -9.495 -0.637 1.00 95.75 80 SER A CA 1
ATOM 668 C C . SER A 1 80 ? 7.299 -9.953 -2.088 1.00 95.75 80 SER A C 1
ATOM 670 O O . SER A 1 80 ? 7.695 -11.089 -2.332 1.00 95.75 80 SER A O 1
ATOM 672 N N . ILE A 1 81 ? 6.931 -9.097 -3.044 1.00 94.56 81 ILE A N 1
ATOM 673 C CA . ILE A 1 81 ? 6.869 -9.455 -4.469 1.00 94.56 81 ILE A CA 1
ATOM 674 C C . ILE A 1 81 ? 7.716 -8.559 -5.379 1.00 94.56 81 ILE A C 1
ATOM 676 O O . ILE A 1 81 ? 7.946 -8.949 -6.528 1.00 94.56 81 ILE A O 1
ATOM 680 N N . GLY A 1 82 ? 8.181 -7.408 -4.880 1.00 95.50 82 GLY A N 1
ATOM 681 C CA . GLY A 1 82 ? 8.932 -6.417 -5.649 1.00 95.50 82 GLY A CA 1
ATOM 682 C C . GLY A 1 82 ? 8.083 -5.655 -6.674 1.00 95.50 82 GLY A C 1
ATOM 683 O O . GLY A 1 82 ? 7.087 -6.164 -7.190 1.00 95.50 82 GLY A O 1
ATOM 684 N N . GLY A 1 83 ? 8.478 -4.419 -6.973 1.00 96.56 83 GLY A N 1
ATOM 685 C CA . GLY A 1 83 ? 7.938 -3.638 -8.083 1.00 96.56 83 GLY A CA 1
ATOM 686 C C . GLY A 1 83 ? 8.412 -2.190 -8.074 1.00 96.56 83 GLY A C 1
ATOM 687 O O . GLY A 1 83 ? 8.916 -1.697 -7.065 1.00 96.56 83 GLY A O 1
ATOM 688 N N . PHE A 1 84 ? 8.215 -1.511 -9.201 1.00 96.81 84 PHE A N 1
ATOM 689 C CA . PHE A 1 84 ? 8.556 -0.094 -9.384 1.00 96.81 84 PHE A CA 1
ATOM 690 C C . PHE A 1 84 ? 7.317 0.785 -9.589 1.00 96.81 84 PHE A C 1
ATOM 692 O O . PHE A 1 84 ? 7.418 2.005 -9.564 1.00 96.81 84 PHE A O 1
ATOM 699 N N . ARG A 1 85 ? 6.126 0.211 -9.793 1.00 98.31 85 ARG A N 1
ATOM 700 C CA . ARG A 1 85 ? 4.890 0.993 -9.915 1.00 98.31 85 ARG A CA 1
ATOM 701 C C . ARG A 1 85 ? 3.769 0.362 -9.115 1.00 98.31 85 ARG A C 1
ATOM 703 O O . ARG A 1 85 ? 3.442 -0.808 -9.291 1.00 98.31 85 ARG A O 1
ATOM 710 N N . VAL A 1 86 ? 3.149 1.168 -8.262 1.00 98.62 86 VAL A N 1
ATOM 711 C CA . VAL A 1 86 ? 2.000 0.792 -7.443 1.00 98.62 86 VAL A CA 1
ATOM 712 C C . VAL A 1 86 ? 0.799 1.619 -7.879 1.00 98.62 86 VAL A C 1
ATOM 714 O O . VAL A 1 86 ? 0.774 2.833 -7.695 1.00 98.62 86 VAL A O 1
ATOM 717 N N . SER A 1 87 ? -0.218 0.962 -8.421 1.00 98.69 87 SER A N 1
ATOM 718 C CA . SER A 1 87 ? -1.498 1.598 -8.732 1.00 98.69 87 SER A CA 1
ATOM 719 C C . SER A 1 87 ? -2.466 1.401 -7.573 1.00 98.69 87 SER A C 1
ATOM 721 O O . SER A 1 87 ? -2.810 0.268 -7.228 1.00 98.69 87 SER A O 1
ATOM 723 N N . VAL A 1 88 ? -2.909 2.500 -6.968 1.00 98.69 88 VAL A N 1
ATOM 724 C CA . VAL A 1 88 ? -3.922 2.523 -5.910 1.00 98.69 88 VAL A CA 1
ATOM 725 C C . VAL A 1 88 ? -5.250 2.889 -6.559 1.00 98.69 88 VAL A C 1
ATOM 727 O O . VAL A 1 88 ? -5.451 4.025 -6.978 1.00 98.69 88 VAL A O 1
ATOM 730 N N . CYS A 1 89 ? -6.143 1.910 -6.659 1.00 98.69 89 CYS A N 1
ATOM 731 C CA . CYS A 1 89 ? -7.351 2.001 -7.468 1.00 98.69 89 CYS A CA 1
ATOM 732 C C . CYS A 1 89 ? -8.592 2.164 -6.577 1.00 98.69 89 CYS A C 1
ATOM 734 O O . CYS A 1 89 ? -8.792 1.376 -5.647 1.00 98.69 89 CYS A O 1
ATOM 736 N N . GLY A 1 90 ? -9.434 3.162 -6.858 1.00 97.75 90 GLY A N 1
ATOM 737 C CA . GLY A 1 90 ? -10.699 3.406 -6.146 1.00 97.75 90 GLY A CA 1
ATOM 738 C C . GLY A 1 90 ? -10.613 4.339 -4.926 1.00 97.75 90 GLY A C 1
ATOM 739 O O . GLY A 1 90 ? -11.602 4.504 -4.199 1.00 97.75 90 GLY A O 1
ATOM 740 N N . CYS A 1 91 ? -9.456 4.969 -4.669 1.00 97.81 91 CYS A N 1
ATOM 741 C CA . CYS A 1 91 ? -9.333 5.992 -3.625 1.00 97.81 91 CYS A CA 1
ATOM 742 C C . CYS A 1 91 ? -8.178 6.990 -3.852 1.00 97.81 91 CYS A C 1
ATOM 744 O O . CYS A 1 91 ? -7.080 6.828 -3.310 1.00 97.81 91 CYS A O 1
ATOM 746 N N . SER A 1 92 ? -8.478 8.089 -4.548 1.00 98.12 92 SER A N 1
ATOM 747 C CA . SER A 1 92 ? -7.525 9.163 -4.863 1.00 98.12 92 SER A CA 1
ATOM 748 C C . SER A 1 92 ? -6.878 9.827 -3.650 1.00 98.12 92 SER A C 1
ATOM 750 O O . SER A 1 92 ? -5.706 10.199 -3.695 1.00 98.12 92 SER A O 1
ATOM 752 N N . GLU A 1 93 ? -7.602 9.956 -2.533 1.00 97.94 93 GLU A N 1
ATOM 753 C CA . GLU A 1 93 ? -7.048 10.546 -1.306 1.00 97.94 93 GLU A CA 1
ATOM 754 C C . GLU A 1 93 ? -5.860 9.728 -0.779 1.00 97.94 93 GLU A C 1
ATOM 756 O O . GLU A 1 93 ? -4.796 10.272 -0.469 1.00 97.94 93 GLU A O 1
ATOM 761 N N . LEU A 1 94 ? -6.023 8.403 -0.737 1.00 98.44 94 LEU A N 1
ATOM 762 C CA . LEU A 1 94 ? -4.978 7.487 -0.295 1.00 98.44 94 LEU A CA 1
ATOM 763 C C . LEU A 1 94 ? -3.826 7.447 -1.295 1.00 98.44 94 LEU A C 1
ATOM 765 O O . LEU A 1 94 ? -2.673 7.545 -0.877 1.00 98.44 94 LEU A O 1
ATOM 769 N N . ALA A 1 95 ? -4.124 7.374 -2.596 1.00 98.56 95 ALA A N 1
ATOM 770 C CA . ALA A 1 95 ? -3.112 7.407 -3.650 1.00 98.56 95 ALA A CA 1
ATOM 771 C C . ALA A 1 95 ? -2.241 8.671 -3.549 1.00 98.56 95 ALA A C 1
ATOM 773 O O . ALA A 1 95 ? -1.012 8.594 -3.540 1.00 98.56 95 ALA A O 1
ATOM 774 N N . ARG A 1 96 ? -2.865 9.841 -3.361 1.00 98.56 96 ARG A N 1
ATOM 775 C CA . ARG A 1 96 ? -2.173 11.125 -3.199 1.00 98.56 96 ARG A CA 1
ATOM 776 C C . ARG A 1 96 ? -1.302 11.168 -1.946 1.00 98.56 96 ARG A C 1
ATOM 778 O O . ARG A 1 96 ? -0.176 11.665 -2.010 1.00 98.56 96 ARG A O 1
ATOM 785 N N . ARG A 1 97 ? -1.796 10.673 -0.806 1.00 98.44 97 ARG A N 1
ATOM 786 C CA . ARG A 1 97 ? -1.010 10.636 0.439 1.00 98.44 97 ARG A CA 1
ATOM 787 C C . ARG A 1 97 ? 0.170 9.670 0.322 1.00 98.44 97 ARG A C 1
ATOM 789 O O . ARG A 1 97 ? 1.280 10.030 0.705 1.00 98.44 97 ARG A O 1
ATOM 796 N N . LEU A 1 98 ? -0.033 8.504 -0.291 1.00 98.56 98 LEU A N 1
ATOM 797 C CA . LEU A 1 98 ? 1.031 7.534 -0.563 1.00 98.56 98 LEU A CA 1
ATOM 798 C C . LEU A 1 98 ? 2.074 8.079 -1.534 1.00 98.56 98 LEU A C 1
ATOM 800 O O . LEU A 1 98 ? 3.262 7.919 -1.283 1.00 98.56 98 LEU A O 1
ATOM 804 N N . LYS A 1 99 ? 1.660 8.794 -2.584 1.00 98.50 99 LYS A N 1
ATOM 805 C CA . LYS A 1 99 ? 2.584 9.449 -3.518 1.00 98.50 99 LYS A CA 1
ATOM 806 C C . LYS A 1 99 ? 3.519 10.431 -2.811 1.00 98.50 99 LYS A C 1
ATOM 808 O O . LYS A 1 99 ? 4.699 10.486 -3.134 1.00 98.50 99 LYS A O 1
ATOM 813 N N . LYS A 1 100 ? 3.019 11.178 -1.819 1.00 98.44 100 LYS A N 1
ATOM 814 C CA . LYS A 1 100 ? 3.860 12.044 -0.973 1.00 98.44 100 LYS A CA 1
ATOM 815 C C . LYS A 1 100 ? 4.789 11.229 -0.071 1.00 98.44 100 LYS A C 1
ATOM 817 O O . LYS A 1 100 ? 5.955 11.583 0.066 1.00 98.44 100 LYS A O 1
ATOM 822 N N . ALA A 1 101 ? 4.287 10.150 0.530 1.00 98.38 101 ALA A N 1
ATOM 823 C CA . ALA A 1 101 ? 5.074 9.301 1.419 1.00 98.38 101 ALA A CA 1
ATOM 824 C C . ALA A 1 101 ? 6.239 8.617 0.6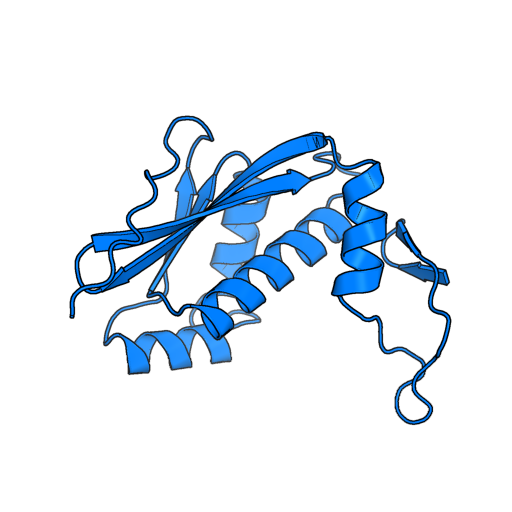87 1.00 98.38 101 ALA A C 1
ATOM 826 O O . ALA A 1 101 ? 7.354 8.629 1.195 1.00 98.38 101 ALA A O 1
ATOM 827 N N . TYR A 1 102 ? 6.000 8.085 -0.513 1.00 98.31 102 TYR A N 1
ATOM 828 C CA . TYR A 1 102 ? 6.987 7.402 -1.357 1.00 98.31 102 TYR A CA 1
ATOM 829 C C . TYR A 1 102 ? 7.771 8.341 -2.287 1.00 98.31 102 TYR A C 1
ATOM 831 O O . TYR A 1 102 ? 8.449 7.876 -3.192 1.00 98.31 102 TYR A O 1
ATOM 839 N N . ALA A 1 103 ? 7.715 9.657 -2.079 1.00 97.44 103 ALA A N 1
ATOM 840 C CA . ALA A 1 103 ? 8.568 10.596 -2.803 1.00 97.44 103 ALA A CA 1
ATOM 841 C C . ALA A 1 103 ? 10.040 10.496 -2.334 1.00 97.44 103 ALA A C 1
ATOM 843 O O . ALA A 1 103 ? 10.285 10.082 -1.196 1.00 97.44 103 ALA A O 1
ATOM 844 N N . PRO A 1 104 ? 11.024 10.991 -3.117 1.00 97.12 104 PRO A N 1
ATOM 845 C CA . PRO A 1 104 ? 12.444 10.981 -2.733 1.00 97.12 104 PRO A CA 1
ATOM 846 C C . PRO A 1 104 ? 12.754 11.603 -1.361 1.00 97.12 104 PRO A C 1
ATOM 848 O O . PRO A 1 104 ? 13.727 11.236 -0.711 1.00 97.12 104 PRO A O 1
ATOM 851 N N . LYS A 1 105 ? 11.924 12.552 -0.904 1.00 97.12 105 LYS A N 1
ATOM 852 C CA . LYS A 1 105 ? 12.033 13.221 0.407 1.00 97.12 105 LYS A CA 1
ATOM 853 C C . LYS A 1 105 ? 10.861 12.901 1.350 1.00 97.12 105 LYS A C 1
ATOM 855 O O . LYS A 1 105 ? 10.642 13.622 2.318 1.00 97.12 105 LYS A O 1
ATOM 860 N N . GLY A 1 106 ? 10.064 11.883 1.031 1.00 97.31 106 GLY A N 1
ATOM 861 C CA . GLY A 1 106 ? 8.902 11.476 1.819 1.00 97.31 106 GLY A CA 1
ATOM 862 C C . GLY A 1 106 ? 9.255 10.552 2.988 1.00 97.31 106 GLY A C 1
ATOM 863 O O . GLY A 1 106 ? 10.390 10.105 3.135 1.00 97.31 106 GLY A O 1
ATOM 864 N N . GLU A 1 107 ? 8.255 10.216 3.807 1.00 97.75 107 GLU A N 1
ATOM 865 C CA . GLU A 1 107 ? 8.382 9.306 4.964 1.00 97.75 107 GLU A CA 1
ATOM 866 C C . GLU A 1 107 ? 8.901 7.898 4.603 1.00 97.75 107 GLU A C 1
ATOM 868 O O . GLU A 1 107 ? 9.372 7.154 5.465 1.00 97.75 107 GLU A O 1
ATOM 873 N N . ARG A 1 108 ? 8.788 7.513 3.329 1.00 97.81 108 ARG A N 1
ATOM 874 C CA . ARG A 1 108 ? 9.223 6.239 2.745 1.00 97.81 108 ARG A CA 1
ATOM 875 C C . ARG A 1 108 ? 10.390 6.426 1.771 1.00 97.81 108 ARG A C 1
ATOM 877 O O . ARG A 1 108 ? 10.559 5.618 0.864 1.00 97.81 108 ARG A O 1
ATOM 884 N N . CYS A 1 109 ? 11.215 7.462 1.951 1.00 98.00 109 CYS A N 1
ATOM 885 C CA . CYS A 1 109 ? 12.376 7.726 1.090 1.00 98.00 109 CYS A CA 1
ATOM 886 C C . CYS A 1 109 ? 13.370 6.554 1.026 1.00 98.00 109 CYS A C 1
ATOM 888 O O . CYS A 1 109 ? 13.989 6.333 -0.015 1.00 98.00 109 CYS A O 1
ATOM 890 N N . PHE A 1 110 ? 13.489 5.775 2.107 1.00 98.19 110 PHE A N 1
ATOM 891 C CA . PHE A 1 110 ? 14.281 4.546 2.118 1.00 98.19 110 PHE A CA 1
ATOM 892 C C . PHE A 1 110 ? 13.714 3.515 1.139 1.00 98.19 110 PHE A C 1
ATOM 894 O O . PHE A 1 110 ? 14.445 3.013 0.293 1.00 98.19 110 PHE A O 1
ATOM 901 N N . ASP A 1 111 ? 12.408 3.237 1.225 1.00 98.19 111 ASP A N 1
ATOM 902 C CA . ASP A 1 111 ? 11.732 2.308 0.321 1.00 98.19 111 ASP A CA 1
ATOM 903 C C . ASP A 1 111 ? 11.844 2.804 -1.138 1.00 98.19 111 ASP A C 1
ATOM 905 O O . ASP A 1 111 ? 12.215 2.030 -2.014 1.00 98.19 111 ASP A O 1
ATOM 909 N N . PHE A 1 112 ? 11.620 4.102 -1.392 1.00 98.19 112 PHE A N 1
ATOM 910 C CA . PHE A 1 112 ? 11.802 4.714 -2.717 1.00 98.19 112 PHE A CA 1
ATOM 911 C C . PHE A 1 112 ? 13.211 4.479 -3.273 1.00 98.19 112 PHE A C 1
ATOM 913 O O . PHE A 1 112 ? 13.356 3.954 -4.373 1.00 98.19 112 PHE A O 1
ATOM 920 N N . THR A 1 113 ? 14.243 4.832 -2.502 1.00 98.25 113 THR A N 1
ATOM 921 C CA . THR A 1 113 ? 15.644 4.707 -2.932 1.00 98.25 113 THR A CA 1
ATOM 922 C C . THR A 1 113 ? 16.013 3.251 -3.198 1.00 98.25 113 THR A C 1
ATOM 924 O O . THR A 1 113 ? 16.647 2.956 -4.206 1.00 98.25 113 THR A O 1
ATOM 927 N N . PHE A 1 114 ? 15.584 2.336 -2.325 1.00 98.19 114 PHE A N 1
ATOM 928 C CA . PHE A 1 114 ? 15.870 0.912 -2.464 1.00 98.19 114 PHE A CA 1
ATOM 929 C C . PHE A 1 114 ? 15.284 0.337 -3.760 1.00 98.19 114 PHE A C 1
ATOM 931 O O . PHE A 1 114 ? 15.999 -0.300 -4.530 1.00 98.19 114 PHE A O 1
ATOM 938 N N . PHE A 1 115 ? 13.999 0.589 -4.034 1.00 97.69 115 PHE A N 1
ATOM 939 C CA . PHE A 1 115 ? 13.354 0.078 -5.247 1.00 97.69 115 PHE A CA 1
ATOM 940 C C . PHE A 1 115 ? 13.838 0.785 -6.515 1.00 97.69 115 PHE A C 1
ATOM 942 O O . PHE A 1 115 ? 13.965 0.125 -7.542 1.00 97.69 115 PHE A O 1
ATOM 949 N N . HIS A 1 116 ? 14.194 2.071 -6.432 1.00 96.88 116 HIS A N 1
ATOM 950 C CA . HIS A 1 116 ? 14.864 2.771 -7.527 1.00 96.88 116 HIS A CA 1
ATOM 951 C C . HIS A 1 116 ? 16.180 2.090 -7.912 1.00 96.88 116 HIS A C 1
ATOM 953 O O . HIS A 1 116 ? 16.405 1.819 -9.085 1.00 96.88 116 HIS A O 1
ATOM 959 N N . GLN A 1 117 ? 17.028 1.768 -6.933 1.00 97.12 117 GLN A N 1
ATOM 960 C CA . GLN A 1 117 ? 18.301 1.090 -7.188 1.00 97.12 117 GLN A CA 1
ATOM 961 C C . GLN A 1 117 ? 18.114 -0.341 -7.704 1.00 97.12 117 GLN A C 1
ATOM 963 O O . GLN A 1 117 ? 18.894 -0.790 -8.533 1.00 97.12 117 GLN A O 1
ATOM 968 N N . LEU A 1 118 ? 17.092 -1.054 -7.222 1.00 96.00 118 LEU A N 1
ATOM 969 C CA . LEU A 1 118 ? 16.829 -2.438 -7.620 1.00 96.00 118 LEU A CA 1
ATOM 970 C C . LEU A 1 118 ? 16.307 -2.559 -9.059 1.00 96.00 118 LEU A C 1
ATOM 972 O O . LEU A 1 118 ? 16.683 -3.490 -9.763 1.00 96.00 118 LEU A O 1
ATOM 976 N N . TYR A 1 119 ? 15.420 -1.649 -9.468 1.00 95.69 119 TYR A N 1
ATOM 977 C CA . TYR A 1 119 ? 14.756 -1.683 -10.776 1.00 95.69 119 TYR A CA 1
ATOM 978 C C . TYR A 1 119 ? 15.340 -0.692 -11.788 1.00 95.69 119 TYR A C 1
ATOM 980 O O . TYR A 1 119 ? 14.848 -0.618 -12.912 1.00 95.69 119 TYR A O 1
ATOM 988 N N . GLU A 1 120 ? 16.333 0.105 -11.379 1.00 95.81 120 GLU A N 1
ATOM 989 C CA . GLU A 1 120 ? 16.898 1.226 -12.148 1.00 95.81 120 GLU A CA 1
ATOM 990 C C . GLU A 1 120 ? 15.812 2.176 -12.689 1.00 95.81 120 GLU A C 1
ATOM 992 O O . GLU A 1 120 ? 15.908 2.752 -13.774 1.00 95.81 120 GLU A O 1
ATOM 997 N N . ARG A 1 121 ? 14.731 2.319 -11.915 1.00 95.38 121 ARG A N 1
ATOM 998 C CA . ARG A 1 121 ? 13.525 3.058 -12.279 1.00 95.38 121 ARG A CA 1
ATOM 999 C C . ARG A 1 121 ? 12.837 3.603 -11.039 1.00 95.38 121 ARG A C 1
ATOM 1001 O O . ARG A 1 121 ? 12.680 2.891 -10.053 1.00 95.38 121 ARG A O 1
ATOM 1008 N N . ASP A 1 122 ? 12.368 4.844 -11.112 1.00 96.31 122 ASP A N 1
ATOM 1009 C CA . ASP A 1 122 ? 11.671 5.483 -9.998 1.00 96.31 122 ASP A CA 1
ATOM 1010 C C . ASP A 1 122 ? 10.443 4.692 -9.539 1.00 96.31 122 ASP A C 1
ATOM 1012 O O . ASP A 1 122 ? 9.620 4.253 -10.346 1.00 96.31 122 ASP A O 1
ATOM 1016 N N . LEU A 1 123 ? 10.310 4.561 -8.215 1.00 97.88 123 LEU A N 1
ATOM 1017 C CA . LEU A 1 123 ? 9.118 4.001 -7.597 1.00 97.88 123 LEU A CA 1
ATOM 1018 C C . LEU A 1 123 ? 7.948 4.986 -7.743 1.00 97.88 123 LEU A C 1
ATOM 1020 O O . LEU A 1 123 ? 7.929 6.058 -7.137 1.00 97.88 123 LEU A O 1
ATOM 1024 N N . GLU A 1 124 ? 6.945 4.597 -8.523 1.00 97.75 124 GLU A N 1
ATOM 1025 C CA . GLU A 1 124 ? 5.773 5.408 -8.841 1.00 97.75 124 GLU A CA 1
ATOM 1026 C C . GLU A 1 124 ? 4.539 4.952 -8.051 1.00 97.75 124 GLU A C 1
ATOM 1028 O O . GLU A 1 124 ? 4.193 3.771 -8.037 1.00 97.75 124 GLU A O 1
ATOM 1033 N N . ILE A 1 125 ? 3.812 5.906 -7.459 1.00 98.50 125 ILE A N 1
ATOM 1034 C CA . ILE A 1 125 ? 2.435 5.692 -6.991 1.00 98.50 125 ILE A CA 1
ATOM 1035 C C . ILE A 1 125 ? 1.475 6.341 -7.993 1.00 98.50 125 ILE A C 1
ATOM 1037 O O . ILE A 1 125 ? 1.542 7.555 -8.223 1.00 98.50 125 ILE A O 1
ATOM 1041 N N . VAL A 1 126 ? 0.576 5.540 -8.559 1.00 98.50 126 VAL A N 1
ATOM 1042 C CA . VAL A 1 126 ? -0.427 5.951 -9.550 1.00 98.50 126 VAL A CA 1
ATOM 1043 C C . VAL A 1 126 ? -1.820 5.880 -8.927 1.00 98.50 126 VAL A C 1
ATOM 1045 O O . VAL A 1 126 ? -2.139 4.937 -8.206 1.00 98.50 126 VAL A O 1
ATOM 1048 N N . ASP A 1 127 ? -2.634 6.897 -9.191 1.00 98.56 127 ASP A N 1
ATOM 1049 C CA . ASP A 1 127 ? -4.050 6.942 -8.826 1.00 98.56 127 ASP A CA 1
ATOM 1050 C C . ASP A 1 127 ? -4.888 6.511 -10.029 1.00 98.56 127 ASP A C 1
ATOM 1052 O O . ASP A 1 127 ? -4.701 7.062 -11.114 1.00 98.56 127 ASP A O 1
ATOM 1056 N N . LEU A 1 128 ? -5.780 5.540 -9.840 1.00 98.56 128 LEU A N 1
ATOM 1057 C CA . LEU A 1 128 ? -6.687 5.060 -10.882 1.00 98.56 128 LEU A CA 1
ATOM 1058 C C . LEU A 1 128 ? -8.114 4.888 -10.334 1.00 98.56 128 LEU A C 1
ATOM 1060 O O . LEU A 1 128 ? -8.304 4.565 -9.152 1.00 98.56 128 LEU A O 1
ATOM 1064 N N . PRO A 1 129 ? -9.141 5.028 -11.184 1.00 98.12 129 PRO A N 1
ATOM 1065 C CA . PRO A 1 129 ? -10.461 4.469 -10.912 1.00 98.12 129 PRO A CA 1
ATOM 1066 C C . PRO A 1 129 ? -10.389 2.958 -10.631 1.00 98.12 129 PRO A C 1
ATOM 1068 O O . PRO A 1 129 ? -9.417 2.285 -10.976 1.00 98.12 129 PRO A O 1
ATOM 1071 N N . LEU A 1 130 ? -11.401 2.402 -9.960 1.00 98.06 130 LEU A N 1
ATOM 1072 C CA . LEU A 1 130 ? -11.384 0.977 -9.597 1.00 98.06 130 LEU A CA 1
ATOM 1073 C C . LEU A 1 130 ? -11.522 0.078 -10.837 1.00 98.06 130 LEU A C 1
ATOM 1075 O O . LEU A 1 130 ? -10.917 -0.991 -10.898 1.00 98.06 130 LEU A O 1
ATOM 1079 N N . GLU A 1 131 ? -12.311 0.531 -11.803 1.00 97.38 131 GLU A N 1
ATOM 1080 C CA . GLU A 1 131 ? -12.573 -0.072 -13.107 1.00 97.38 131 GLU A CA 1
ATOM 1081 C C . GLU A 1 131 ? -11.335 -0.116 -14.012 1.00 97.38 131 GLU A C 1
ATOM 1083 O O . GLU A 1 131 ? -11.174 -1.070 -14.768 1.00 97.38 131 GLU A O 1
ATOM 1088 N N . ASP A 1 132 ? -10.422 0.841 -13.845 1.00 97.94 132 ASP A N 1
ATOM 1089 C CA . ASP A 1 132 ? -9.178 0.947 -14.613 1.00 97.94 132 ASP A CA 1
ATOM 1090 C C . ASP A 1 132 ? -8.008 0.224 -13.928 1.00 97.94 132 ASP A C 1
ATOM 1092 O O . ASP A 1 132 ? -6.847 0.373 -14.316 1.00 97.94 132 ASP A O 1
ATOM 1096 N N . CYS A 1 133 ? -8.286 -0.561 -12.881 1.00 97.50 133 CYS A N 1
ATOM 1097 C CA . CYS A 1 133 ? -7.258 -1.341 -12.210 1.00 97.50 133 CYS A CA 1
ATOM 1098 C C . CYS A 1 133 ? -6.610 -2.326 -13.203 1.00 97.50 133 CYS A C 1
ATOM 1100 O O . CYS A 1 133 ? -7.331 -3.125 -13.812 1.00 97.50 133 CYS A O 1
ATOM 1102 N N . PRO A 1 134 ? -5.267 -2.332 -13.338 1.00 96.94 134 PRO A N 1
ATOM 1103 C CA . PRO A 1 134 ? -4.571 -3.252 -14.227 1.00 96.94 134 PRO A CA 1
ATOM 1104 C C . PRO A 1 134 ? -4.972 -4.713 -13.997 1.00 96.94 134 PRO A C 1
ATOM 1106 O O . PRO A 1 134 ? -5.201 -5.143 -12.863 1.00 96.94 134 PRO A O 1
ATOM 1109 N N . ALA A 1 135 ? -5.026 -5.498 -15.073 1.00 95.88 135 ALA A N 1
ATOM 1110 C CA . ALA A 1 135 ? -5.245 -6.935 -14.974 1.00 95.88 135 ALA A CA 1
ATOM 1111 C C . ALA A 1 135 ? -4.024 -7.629 -14.349 1.00 95.88 135 ALA A C 1
ATOM 1113 O O . ALA A 1 135 ? -2.884 -7.209 -14.544 1.00 95.88 135 ALA A O 1
ATOM 1114 N N . ALA A 1 136 ? -4.264 -8.706 -13.599 1.00 96.38 136 ALA A N 1
ATOM 1115 C CA . ALA A 1 136 ? -3.176 -9.497 -13.039 1.00 96.38 136 ALA A CA 1
ATOM 1116 C C . ALA A 1 136 ? -2.425 -10.235 -14.157 1.00 96.38 136 ALA A C 1
ATOM 1118 O O . ALA A 1 136 ? -3.040 -10.872 -15.011 1.00 96.38 136 ALA A O 1
ATOM 1119 N N . ASN A 1 137 ? -1.099 -10.179 -14.102 1.00 95.44 137 ASN A N 1
ATOM 1120 C CA . ASN A 1 137 ? -0.182 -10.937 -14.939 1.00 95.44 137 ASN A CA 1
ATOM 1121 C C . ASN A 1 137 ? 0.899 -11.554 -14.041 1.00 95.44 137 ASN A C 1
ATOM 1123 O O . ASN A 1 137 ? 1.934 -10.940 -13.773 1.00 95.44 137 ASN A O 1
ATOM 1127 N N . GLU A 1 138 ? 0.625 -12.754 -13.531 1.00 88.19 138 GLU A N 1
ATOM 1128 C CA . GLU A 1 138 ? 1.501 -13.472 -12.593 1.00 88.19 138 GLU A CA 1
ATOM 1129 C C . GLU A 1 138 ? 2.159 -14.708 -13.216 1.00 88.19 138 GLU A C 1
ATOM 1131 O O . GLU A 1 138 ? 2.621 -15.591 -12.497 1.00 88.19 138 GLU A O 1
ATOM 1136 N N . VAL A 1 139 ? 2.206 -14.783 -14.549 1.00 82.25 139 VAL A N 1
ATOM 1137 C CA . VAL A 1 139 ? 2.817 -15.920 -15.242 1.00 82.25 139 VAL A CA 1
ATOM 1138 C C . VAL A 1 139 ? 4.290 -16.023 -14.835 1.00 82.25 139 VAL A C 1
ATOM 1140 O O . VAL A 1 139 ? 5.063 -15.071 -14.970 1.00 82.25 139 VAL A O 1
ATOM 1143 N N . ALA A 1 140 ? 4.661 -17.181 -14.292 1.00 72.56 140 ALA A N 1
ATOM 1144 C CA . ALA A 1 140 ? 6.046 -17.522 -14.024 1.00 72.56 140 ALA A CA 1
ATOM 1145 C C . ALA A 1 140 ? 6.696 -17.967 -15.338 1.00 72.56 140 ALA A C 1
ATOM 1147 O O . ALA A 1 140 ? 6.197 -18.878 -15.997 1.00 72.56 140 ALA A O 1
ATOM 1148 N N . GLU A 1 141 ? 7.793 -17.318 -15.715 1.00 66.19 141 GLU A N 1
ATOM 1149 C CA . GLU A 1 141 ? 8.659 -17.816 -16.782 1.00 66.19 141 GLU A CA 1
ATOM 1150 C C . GLU A 1 141 ? 9.692 -18.771 -16.156 1.00 66.19 141 GLU A C 1
ATOM 1152 O O . GLU A 1 141 ? 10.248 -18.407 -15.112 1.00 66.19 141 GLU A O 1
ATOM 1157 N N . PRO A 1 142 ? 9.896 -19.975 -16.728 1.00 60.00 142 PRO A N 1
ATOM 1158 C CA . PRO A 1 142 ? 10.899 -20.940 -16.272 1.00 60.00 142 PRO A CA 1
ATOM 1159 C C . PRO A 1 142 ? 12.335 -20.410 -16.309 1.00 60.00 142 PRO A C 1
ATOM 1161 O O . PRO A 1 142 ? 12.640 -19.575 -17.194 1.00 60.00 142 PRO A O 1
#